Protein AF-A0AAI9IHD7-F1 (afdb_monomer_lite)

Radius of gyration: 16.45 Å; chains: 1; bounding box: 39×25×39 Å

pLDDT: mean 89.66, std 8.01, range [56.34, 97.69]

Organism: NCBI:txid864073

Sequence (77 aa):
MQLGLGMAMVAVPDILAGLESAELVRVLPRWWADAGAISLYYASRHLLPAKTRFFIDFLIEAFKREDYARRFAGNLG

Structure (mmCIF, N/CA/C/O backbone):
data_AF-A0AAI9IHD7-F1
#
_entry.id   AF-A0AAI9IHD7-F1
#
loop_
_atom_site.group_PDB
_atom_site.id
_atom_site.type_symbol
_atom_site.label_atom_id
_atom_site.label_alt_id
_atom_site.label_comp_id
_atom_site.label_asym_id
_atom_site.label_entity_id
_atom_site.label_seq_id
_atom_site.pdbx_PDB_ins_code
_atom_site.Cartn_x
_atom_site.Cartn_y
_atom_site.Cartn_z
_atom_site.occupancy
_atom_site.B_iso_or_equiv
_atom_site.auth_seq_id
_atom_site.auth_comp_id
_atom_site.auth_asym_id
_atom_site.auth_atom_id
_atom_site.pdbx_PDB_model_num
ATOM 1 N N . MET A 1 1 ? -3.463 15.407 11.607 1.00 57.22 1 MET A N 1
ATOM 2 C CA . MET A 1 1 ? -4.615 15.474 12.531 1.00 57.22 1 MET A CA 1
ATOM 3 C C . MET A 1 1 ? -5.886 15.255 11.733 1.00 57.22 1 MET A C 1
ATOM 5 O O . MET A 1 1 ? -6.140 16.024 10.812 1.00 57.22 1 MET A O 1
ATOM 9 N N . GLN A 1 2 ? -6.648 14.208 12.043 1.00 73.94 2 GLN A N 1
ATOM 10 C CA . GLN A 1 2 ? -8.001 14.034 11.510 1.00 73.94 2 GLN A CA 1
ATOM 11 C C . GLN A 1 2 ? -9.007 14.799 12.370 1.00 73.94 2 GLN A C 1
ATOM 13 O O . GLN A 1 2 ? -8.886 14.840 13.588 1.00 73.94 2 GLN A O 1
ATOM 18 N N . LEU A 1 3 ? -9.989 15.423 11.719 1.00 81.00 3 LEU A N 1
ATOM 19 C CA . LEU A 1 3 ? -10.938 16.353 12.345 1.00 81.00 3 LEU A CA 1
ATOM 20 C C . LEU A 1 3 ? -12.225 15.677 12.857 1.00 81.00 3 LEU A C 1
ATOM 22 O O . LEU A 1 3 ? -13.122 16.365 13.328 1.00 81.00 3 LEU A O 1
ATOM 26 N N . GLY A 1 4 ? -12.352 14.349 12.737 1.00 84.75 4 GLY A N 1
ATOM 27 C CA . GLY A 1 4 ? -13.515 13.604 13.243 1.00 84.75 4 GLY A CA 1
ATOM 28 C C . GLY A 1 4 ? -14.845 13.902 12.534 1.00 84.75 4 GLY A C 1
ATOM 29 O O . GLY A 1 4 ? -15.905 13.715 13.117 1.00 84.75 4 GLY A O 1
ATOM 30 N N . LEU A 1 5 ? -14.808 14.368 11.281 1.00 89.19 5 LEU A N 1
ATOM 31 C CA . LEU A 1 5 ? -15.982 14.873 10.551 1.00 89.19 5 LEU A CA 1
ATOM 32 C C . LEU A 1 5 ? -16.910 13.783 9.979 1.00 89.19 5 LEU A C 1
ATOM 34 O O . LEU A 1 5 ? -17.914 14.110 9.352 1.00 89.19 5 LEU A O 1
ATOM 38 N N . GLY A 1 6 ? -16.587 12.501 10.165 1.00 91.19 6 GLY A N 1
ATOM 39 C CA . GLY A 1 6 ? -17.415 11.385 9.709 1.00 91.19 6 GLY A CA 1
ATOM 40 C C . GLY A 1 6 ? -16.611 10.201 9.177 1.00 91.19 6 GLY A C 1
ATOM 41 O O . GLY A 1 6 ? -15.461 9.987 9.556 1.00 91.19 6 GLY A O 1
ATOM 42 N N . MET A 1 7 ? -17.247 9.427 8.294 1.00 93.50 7 MET A N 1
ATOM 43 C CA . MET A 1 7 ? -16.676 8.245 7.641 1.00 93.50 7 MET A CA 1
ATOM 44 C C . MET A 1 7 ? -16.307 8.563 6.189 1.00 93.50 7 MET A C 1
ATOM 46 O O . MET A 1 7 ? -16.986 9.349 5.531 1.00 93.50 7 MET A O 1
ATOM 50 N N . ALA A 1 8 ? -15.261 7.918 5.675 1.00 93.00 8 ALA A N 1
ATOM 51 C CA . ALA A 1 8 ? -14.827 8.051 4.289 1.00 93.00 8 ALA A CA 1
ATOM 52 C C . ALA A 1 8 ? -14.387 6.695 3.726 1.00 93.00 8 ALA A C 1
ATOM 54 O O . ALA A 1 8 ? -13.961 5.811 4.471 1.00 93.00 8 ALA A O 1
ATOM 55 N N . MET A 1 9 ? -14.466 6.550 2.404 1.00 92.50 9 MET A N 1
ATOM 56 C CA . MET A 1 9 ? -13.856 5.441 1.674 1.00 92.50 9 MET A CA 1
ATOM 57 C C . MET A 1 9 ? -12.539 5.939 1.079 1.00 92.50 9 MET A C 1
ATOM 59 O O . MET A 1 9 ? -12.541 6.851 0.255 1.00 92.50 9 MET A O 1
ATOM 63 N N . VAL A 1 10 ? -11.422 5.383 1.547 1.00 92.25 10 VAL A N 1
ATOM 64 C CA . VAL A 1 10 ? -10.060 5.837 1.226 1.00 92.25 10 VAL A CA 1
ATOM 65 C C . VAL A 1 10 ? -9.190 4.617 0.935 1.00 92.25 10 VAL A C 1
ATOM 67 O O . VAL A 1 10 ? -9.443 3.535 1.469 1.00 92.25 10 VAL A O 1
ATOM 70 N N . ALA A 1 11 ? -8.174 4.774 0.087 1.00 93.00 11 ALA A N 1
ATOM 71 C CA . ALA A 1 11 ? -7.206 3.717 -0.163 1.00 93.00 11 ALA A CA 1
ATOM 72 C C . ALA A 1 11 ? -6.413 3.405 1.120 1.00 93.00 11 ALA A C 1
ATOM 74 O O . ALA A 1 11 ? -5.944 4.308 1.810 1.00 93.00 11 ALA A O 1
ATOM 75 N N . VAL A 1 12 ? -6.238 2.116 1.429 1.00 94.00 12 VAL A N 1
ATOM 76 C CA . VAL A 1 12 ? -5.526 1.659 2.638 1.00 94.00 12 VAL A CA 1
ATOM 77 C C . VAL A 1 12 ? -4.118 2.264 2.784 1.00 94.00 12 VAL A C 1
ATOM 79 O O . VAL A 1 12 ? -3.796 2.670 3.900 1.00 94.00 12 VAL A O 1
ATOM 82 N N . PRO A 1 13 ? -3.289 2.393 1.722 1.00 93.50 13 PRO A N 1
ATOM 83 C CA . PRO A 1 13 ? -1.952 2.979 1.847 1.00 93.50 13 PRO A CA 1
ATOM 84 C C . PRO A 1 13 ? -1.942 4.391 2.443 1.00 93.50 13 PRO A C 1
ATOM 86 O O . PRO A 1 13 ? -1.032 4.721 3.199 1.00 93.50 13 PRO A O 1
ATOM 89 N N . ASP A 1 14 ? -2.968 5.197 2.159 1.00 93.25 14 ASP A N 1
ATOM 90 C CA . ASP A 1 14 ? -3.039 6.596 2.597 1.00 93.25 14 ASP A CA 1
ATOM 91 C C . ASP A 1 14 ? -3.371 6.729 4.090 1.00 93.25 14 ASP A C 1
ATOM 93 O O . ASP A 1 14 ? -3.098 7.759 4.706 1.00 93.25 14 ASP A O 1
ATOM 97 N N . ILE A 1 15 ? -3.971 5.690 4.682 1.00 93.69 15 ILE A N 1
ATOM 98 C CA . ILE A 1 15 ? -4.466 5.697 6.065 1.00 93.69 15 ILE A CA 1
ATOM 99 C C . ILE A 1 15 ? -3.847 4.604 6.942 1.00 93.69 15 ILE A C 1
ATOM 101 O O . ILE A 1 15 ? -4.258 4.447 8.092 1.00 93.69 15 ILE A O 1
ATOM 105 N N . LEU A 1 16 ? -2.867 3.851 6.428 1.00 93.50 16 LEU A N 1
ATOM 106 C CA . LEU A 1 16 ? -2.315 2.675 7.105 1.00 93.50 16 LEU A CA 1
ATOM 107 C C . LEU A 1 16 ? -1.813 3.007 8.515 1.00 93.50 16 LEU A C 1
ATOM 109 O O . LEU A 1 16 ? -2.162 2.311 9.461 1.00 93.50 16 LEU A O 1
ATOM 113 N N . ALA A 1 17 ? -1.071 4.107 8.670 1.00 93.12 17 ALA A N 1
ATOM 114 C CA . ALA A 1 17 ? -0.556 4.529 9.971 1.00 93.12 17 ALA A CA 1
ATOM 115 C C . ALA A 1 17 ? -1.677 4.820 10.985 1.00 93.12 17 ALA A C 1
ATOM 117 O O . ALA A 1 17 ? -1.550 4.463 12.150 1.00 93.12 17 ALA A O 1
ATOM 118 N N . GLY A 1 18 ? -2.787 5.422 10.540 1.00 93.38 18 GLY A N 1
ATOM 119 C CA . GLY A 1 18 ? -3.945 5.690 11.396 1.00 93.38 18 GLY A CA 1
ATOM 120 C C . GLY A 1 18 ? -4.703 4.419 11.787 1.00 93.38 18 GLY A C 1
ATOM 121 O O . GLY A 1 18 ? -5.224 4.331 12.895 1.00 93.38 18 GLY A O 1
ATOM 122 N N . LEU A 1 19 ? -4.743 3.415 10.902 1.00 92.25 19 LEU A N 1
ATOM 123 C CA . LEU A 1 19 ? -5.292 2.095 11.229 1.00 92.25 19 LEU A CA 1
ATOM 124 C C . LEU A 1 19 ? -4.392 1.343 12.222 1.00 92.25 19 LEU A C 1
ATOM 126 O O . LEU A 1 19 ? -4.896 0.721 13.151 1.00 92.25 19 LEU A O 1
ATOM 130 N N . GLU 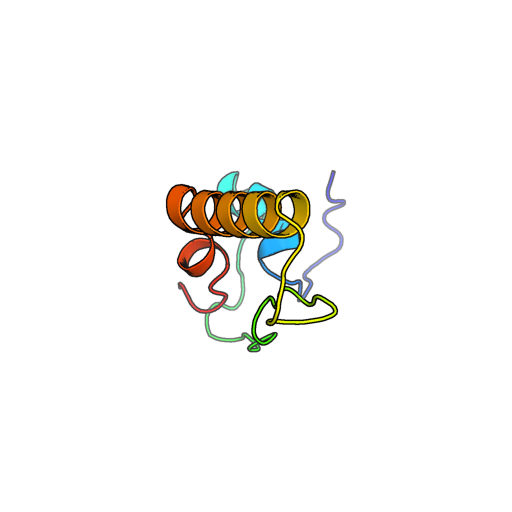A 1 20 ? -3.069 1.420 12.052 1.00 92.19 20 GLU A N 1
ATOM 131 C CA . GLU A 1 20 ? -2.087 0.772 12.935 1.00 92.19 20 GLU A CA 1
ATOM 132 C C . GLU A 1 20 ? -2.037 1.409 14.331 1.00 92.19 20 GLU A C 1
ATOM 134 O O . GLU A 1 20 ? -1.861 0.698 15.320 1.00 92.19 20 GLU A O 1
ATOM 139 N N . SER A 1 21 ? -2.236 2.727 14.432 1.00 93.62 21 SER A N 1
ATOM 140 C CA . SER A 1 21 ? -2.305 3.448 15.710 1.00 93.62 21 SER A CA 1
ATOM 141 C C . SER A 1 21 ? -3.685 3.418 16.375 1.00 93.62 21 SER A C 1
ATOM 143 O O . SER A 1 21 ? -3.832 3.938 17.480 1.00 93.62 21 SER A O 1
ATOM 145 N N . ALA A 1 22 ? -4.692 2.831 15.718 1.00 91.56 22 ALA A N 1
ATOM 146 C CA . ALA A 1 22 ? -6.101 2.866 16.118 1.00 91.56 22 ALA A CA 1
ATOM 147 C C . ALA A 1 22 ? -6.721 4.280 16.216 1.00 91.56 22 ALA A C 1
ATOM 149 O O . ALA A 1 22 ? -7.807 4.439 16.775 1.00 91.56 22 ALA A O 1
ATOM 150 N N . GLU A 1 23 ? -6.089 5.302 15.627 1.00 93.44 23 GLU A N 1
ATOM 151 C CA . GLU A 1 23 ? -6.730 6.609 15.400 1.00 93.44 23 GLU A CA 1
ATOM 152 C C . GLU A 1 23 ? -7.866 6.512 14.368 1.00 93.44 23 GLU A C 1
ATOM 154 O O . GLU A 1 23 ? -8.802 7.315 14.379 1.00 93.44 23 GLU A O 1
ATOM 159 N N . LEU A 1 24 ? -7.800 5.504 13.494 1.00 93.31 24 LEU A N 1
ATOM 160 C CA . LEU A 1 24 ? -8.852 5.127 12.564 1.00 93.31 24 LEU A CA 1
ATOM 161 C C . LEU A 1 24 ? -9.325 3.704 12.802 1.00 93.31 24 LEU A C 1
ATOM 163 O O . LEU A 1 24 ? -8.545 2.803 13.095 1.00 93.31 24 LEU A O 1
ATOM 167 N N . VAL A 1 25 ? -10.622 3.492 12.588 1.00 92.88 25 VAL A N 1
ATOM 168 C CA . VAL A 1 25 ? -11.259 2.183 12.718 1.00 92.88 25 VAL A CA 1
ATOM 169 C C . VAL A 1 25 ? -12.033 1.858 11.451 1.00 92.88 25 VAL A C 1
ATOM 171 O O . VAL A 1 25 ? -12.747 2.693 10.891 1.00 92.88 25 VAL A O 1
ATOM 174 N N . ARG A 1 26 ? -11.918 0.605 11.007 1.00 91.56 26 ARG A N 1
ATOM 175 C CA . ARG A 1 26 ? -12.704 0.076 9.898 1.00 91.56 26 ARG A CA 1
ATOM 176 C C . ARG A 1 26 ? -14.117 -0.274 10.363 1.00 91.56 26 ARG A C 1
ATOM 178 O O . ARG A 1 26 ? -14.307 -1.168 11.175 1.00 91.56 26 ARG A O 1
ATOM 185 N N . VAL A 1 27 ? -15.109 0.402 9.793 1.00 92.69 27 VAL A N 1
ATOM 186 C CA . VAL A 1 27 ? -16.517 0.317 10.227 1.00 92.69 27 VAL A CA 1
ATOM 187 C C . VAL A 1 27 ? -17.385 -0.649 9.407 1.00 92.69 27 VAL A C 1
ATOM 189 O O . VAL A 1 27 ? -18.396 -1.133 9.904 1.00 92.69 27 VAL A O 1
ATOM 192 N N . LEU A 1 28 ? -17.000 -0.970 8.166 1.00 91.69 28 LEU A N 1
ATOM 193 C CA . LEU A 1 28 ? -17.745 -1.870 7.272 1.00 91.69 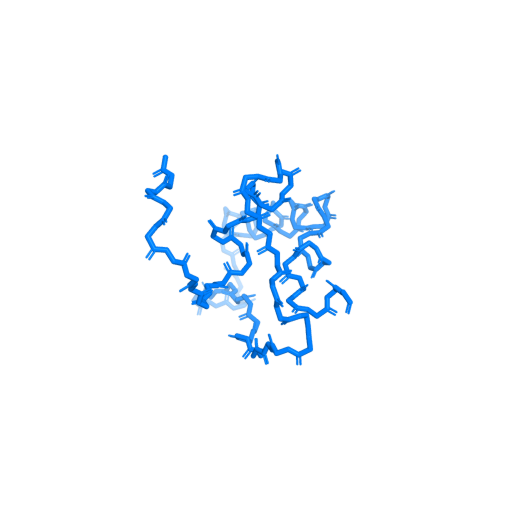28 LEU A CA 1
ATOM 194 C C . LEU A 1 28 ? -16.791 -2.886 6.609 1.00 91.69 28 LEU A C 1
ATOM 196 O O . LEU A 1 28 ? -16.424 -2.720 5.447 1.00 91.69 28 LEU A O 1
ATOM 200 N N . PRO A 1 29 ? -16.354 -3.948 7.312 1.00 88.88 29 PRO A N 1
ATOM 201 C CA . PRO A 1 29 ? -15.298 -4.844 6.824 1.00 88.88 29 PRO A CA 1
ATOM 202 C C . PRO A 1 29 ? -15.660 -5.596 5.538 1.00 88.88 29 PRO A C 1
ATOM 204 O O . PRO A 1 29 ? -14.809 -5.830 4.687 1.00 88.88 29 PRO A O 1
ATOM 207 N N . ARG A 1 30 ? -16.947 -5.891 5.335 1.00 90.69 30 ARG A N 1
ATOM 208 C CA . ARG A 1 30 ? -17.434 -6.581 4.130 1.00 90.69 30 ARG A CA 1
ATOM 209 C C . ARG A 1 30 ? -17.660 -5.661 2.929 1.00 90.69 30 ARG A C 1
ATOM 211 O O . ARG A 1 30 ? -17.958 -6.157 1.850 1.00 90.69 30 ARG A O 1
ATOM 218 N N . TRP A 1 31 ? -17.550 -4.346 3.114 1.00 90.50 31 TRP A N 1
ATOM 219 C CA . TRP A 1 31 ? -17.681 -3.364 2.043 1.00 90.50 31 TRP A CA 1
ATOM 220 C C . TRP A 1 31 ? -16.305 -2.812 1.697 1.00 90.50 31 TRP A C 1
ATOM 222 O O . TRP A 1 31 ? -15.691 -2.077 2.470 1.00 90.50 31 TRP A O 1
ATOM 232 N N . TRP A 1 32 ? -15.811 -3.211 0.533 1.00 91.81 32 TRP A N 1
ATOM 233 C CA . TRP A 1 32 ? -14.547 -2.760 -0.029 1.00 91.81 32 TRP A CA 1
ATOM 234 C C . TRP A 1 32 ? -14.624 -2.803 -1.552 1.00 91.81 32 TRP A C 1
ATOM 236 O O . TRP A 1 32 ? -15.469 -3.492 -2.125 1.00 91.81 32 TRP A O 1
ATOM 246 N N . ALA A 1 33 ? -13.735 -2.056 -2.192 1.00 91.50 33 ALA A N 1
ATOM 247 C CA . ALA A 1 33 ? -13.520 -2.112 -3.625 1.00 91.50 33 ALA A CA 1
ATOM 248 C C . ALA A 1 33 ? -12.056 -2.461 -3.881 1.00 91.50 33 ALA A C 1
ATOM 250 O O . ALA A 1 33 ? -11.169 -1.987 -3.167 1.00 91.50 33 ALA A O 1
ATOM 251 N N . ASP A 1 34 ? -11.814 -3.294 -4.888 1.00 89.62 34 ASP A N 1
ATOM 252 C CA . ASP A 1 34 ? -10.466 -3.494 -5.399 1.00 89.62 34 ASP A CA 1
ATOM 253 C C . ASP A 1 34 ? -10.046 -2.233 -6.164 1.00 89.62 34 ASP A C 1
ATOM 255 O O . ASP A 1 34 ? -10.650 -1.883 -7.179 1.00 89.62 34 ASP A O 1
ATOM 259 N N . ALA A 1 35 ? -9.032 -1.533 -5.655 1.00 88.88 35 ALA A N 1
ATOM 260 C CA . ALA A 1 35 ? -8.455 -0.363 -6.31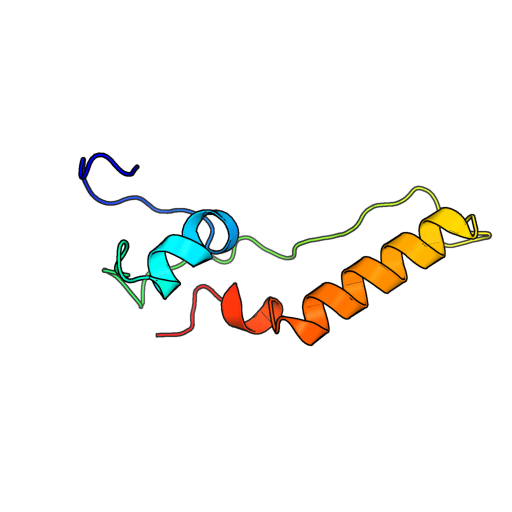5 1.00 88.88 35 ALA A CA 1
ATOM 261 C C . ALA A 1 35 ? -7.488 -0.745 -7.454 1.00 88.88 35 ALA A C 1
ATOM 263 O O . ALA A 1 35 ? -6.975 0.133 -8.150 1.00 88.88 35 ALA A O 1
ATOM 264 N N . GLY A 1 36 ? -7.247 -2.044 -7.657 1.00 89.81 36 GLY A N 1
ATOM 265 C CA . GLY A 1 36 ? -6.306 -2.581 -8.625 1.00 89.81 36 GLY A CA 1
ATOM 266 C C . GLY A 1 36 ? -4.870 -2.633 -8.103 1.00 89.81 36 GLY A C 1
ATOM 267 O O . GLY A 1 36 ? -4.570 -2.376 -6.936 1.00 89.81 36 GLY A O 1
ATOM 268 N N . ALA A 1 37 ? -3.952 -2.990 -9.001 1.00 90.31 37 ALA A N 1
ATOM 269 C CA . ALA A 1 37 ? -2.542 -3.150 -8.672 1.00 90.31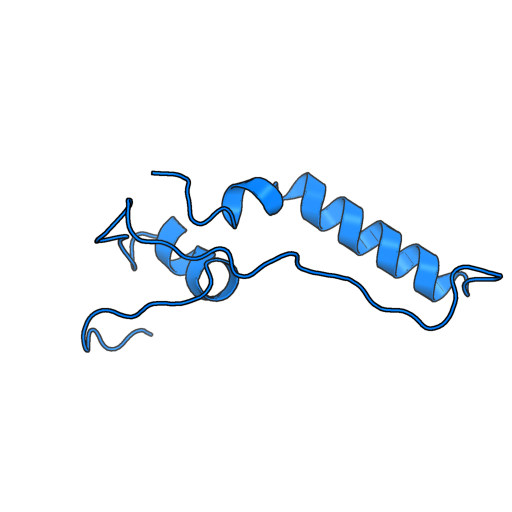 37 ALA A CA 1
ATOM 270 C C . ALA A 1 37 ? -1.785 -1.813 -8.662 1.00 90.31 37 ALA A C 1
ATOM 272 O O . ALA A 1 37 ? -1.871 -1.023 -9.606 1.00 90.31 37 ALA A O 1
ATOM 273 N N . ILE A 1 38 ? -0.926 -1.621 -7.657 1.00 89.81 38 ILE A N 1
ATOM 274 C CA . ILE A 1 38 ? 0.121 -0.594 -7.703 1.00 89.81 38 ILE A CA 1
ATOM 275 C C . ILE A 1 38 ? 1.174 -1.052 -8.718 1.00 89.81 38 ILE A C 1
ATOM 277 O O . ILE A 1 38 ? 1.812 -2.088 -8.536 1.00 89.81 38 ILE A O 1
ATOM 281 N N . SER A 1 39 ? 1.348 -0.284 -9.793 1.00 91.50 39 SER A N 1
ATOM 282 C CA . SER A 1 39 ? 2.200 -0.655 -10.927 1.00 91.50 39 SER A CA 1
ATOM 283 C C . SER A 1 39 ? 3.352 0.330 -11.102 1.00 91.50 39 SER A C 1
ATOM 285 O O . SER A 1 39 ? 3.158 1.543 -11.042 1.00 91.50 39 SER A O 1
ATOM 287 N N . LEU A 1 40 ? 4.554 -0.185 -11.369 1.00 91.69 40 LEU A N 1
ATOM 288 C CA . LEU A 1 40 ? 5.732 0.626 -11.675 1.00 91.69 40 LEU A CA 1
ATOM 289 C C . LEU A 1 40 ? 5.932 0.701 -13.192 1.00 91.69 40 LEU A C 1
ATOM 291 O O . LEU A 1 40 ? 6.203 -0.313 -13.834 1.00 91.69 40 LEU A O 1
ATOM 295 N N . TYR A 1 41 ? 5.811 1.901 -13.760 1.00 91.44 41 TYR A N 1
ATOM 296 C CA . TYR A 1 41 ? 5.943 2.124 -15.199 1.00 91.44 41 TYR A CA 1
ATOM 297 C C . TYR A 1 41 ? 7.308 2.719 -15.559 1.00 91.44 41 TYR A C 1
ATOM 299 O O . TYR A 1 41 ? 7.787 3.649 -14.910 1.00 91.44 41 TYR A O 1
ATOM 307 N N . TYR A 1 42 ? 7.937 2.193 -16.610 1.00 89.75 42 TYR A N 1
ATOM 308 C CA . TYR A 1 42 ? 9.227 2.658 -17.120 1.00 89.75 42 TYR A CA 1
ATOM 309 C C . TYR A 1 42 ? 9.336 2.411 -18.632 1.00 89.75 42 TYR A C 1
ATOM 311 O O . TYR A 1 42 ? 8.670 1.540 -19.184 1.00 89.75 42 TYR A O 1
ATOM 319 N N . ALA A 1 43 ? 10.181 3.195 -19.309 1.00 84.06 43 ALA A N 1
ATOM 320 C CA . ALA A 1 43 ? 10.152 3.345 -20.768 1.00 84.06 43 ALA A CA 1
ATOM 321 C C . ALA A 1 43 ? 10.476 2.073 -21.580 1.00 84.06 43 ALA A C 1
ATOM 323 O O . ALA A 1 43 ? 9.956 1.910 -22.679 1.00 84.06 43 ALA A O 1
ATOM 324 N N . SER A 1 44 ? 11.346 1.182 -21.091 1.00 78.62 44 SER A N 1
ATOM 325 C CA . SER A 1 44 ? 11.725 -0.037 -21.817 1.00 78.62 44 SER A CA 1
ATOM 326 C C . SER A 1 44 ? 12.187 -1.142 -20.874 1.00 78.62 44 SER A C 1
ATOM 328 O O . SER A 1 44 ? 12.934 -0.888 -19.934 1.00 78.62 44 SER A O 1
ATOM 330 N N . ARG A 1 45 ? 11.803 -2.388 -21.182 1.00 73.88 45 ARG A N 1
ATOM 331 C CA . ARG A 1 45 ? 12.335 -3.609 -20.547 1.00 73.88 45 ARG A CA 1
ATOM 332 C C . ARG A 1 45 ? 13.678 -4.072 -21.129 1.00 73.88 45 ARG A C 1
ATOM 334 O O . ARG A 1 45 ? 14.322 -4.951 -20.566 1.00 73.88 45 ARG A O 1
ATOM 341 N N . HIS A 1 46 ? 14.095 -3.499 -22.257 1.00 78.31 46 HIS A N 1
ATOM 342 C CA . HIS A 1 46 ? 15.372 -3.778 -22.911 1.00 78.31 46 HIS A CA 1
ATOM 343 C C . HIS A 1 46 ? 16.383 -2.680 -22.580 1.00 78.31 46 HIS A C 1
ATOM 345 O O . HIS A 1 46 ? 16.049 -1.500 -22.676 1.00 78.31 46 HIS A O 1
ATOM 351 N N . LEU A 1 47 ? 17.611 -3.080 -22.224 1.00 81.94 47 LEU A N 1
ATOM 352 C CA . LEU A 1 47 ? 18.722 -2.174 -21.895 1.00 81.94 47 LEU A CA 1
ATOM 353 C C . LEU A 1 47 ? 18.364 -1.145 -20.807 1.00 81.94 47 LEU A C 1
ATOM 355 O O . LEU A 1 47 ? 18.684 0.036 -20.924 1.00 81.94 47 LEU A O 1
ATOM 359 N N . LEU A 1 48 ? 17.692 -1.595 -19.741 1.00 87.69 48 LEU A N 1
ATOM 360 C CA . LEU A 1 48 ? 17.375 -0.747 -18.592 1.00 87.69 48 LEU A CA 1
ATOM 361 C C . LEU A 1 48 ? 18.653 -0.107 -18.028 1.00 87.69 48 LEU A C 1
ATOM 363 O O . LEU A 1 48 ? 19.579 -0.841 -17.662 1.00 87.69 48 LEU A O 1
ATOM 367 N N . PRO A 1 49 ? 18.707 1.232 -17.892 1.00 91.25 49 PRO A N 1
ATOM 368 C CA . PRO A 1 49 ? 19.815 1.891 -17.220 1.00 91.25 49 PRO A CA 1
ATOM 369 C C . PRO A 1 49 ? 20.025 1.302 -15.823 1.00 91.25 49 PRO A C 1
ATOM 371 O O . PRO A 1 49 ? 19.063 1.082 -15.082 1.00 91.25 49 PRO A O 1
ATOM 374 N N . ALA A 1 50 ? 21.285 1.092 -15.435 1.00 93.00 50 ALA A N 1
ATOM 375 C CA . ALA A 1 50 ? 21.631 0.456 -14.161 1.00 93.00 50 ALA A CA 1
ATOM 376 C C . ALA A 1 50 ? 20.969 1.144 -12.954 1.00 93.00 50 ALA A C 1
ATOM 378 O O . ALA A 1 50 ? 20.468 0.476 -12.054 1.00 93.00 50 ALA A O 1
ATOM 379 N N . LYS A 1 51 ? 20.888 2.481 -12.976 1.00 92.62 51 LYS A N 1
ATOM 380 C CA . LYS A 1 51 ? 20.232 3.271 -11.925 1.00 92.62 51 LYS A CA 1
ATOM 381 C C . LYS A 1 51 ? 18.737 2.959 -11.801 1.00 92.62 51 LYS A C 1
ATOM 383 O O . LYS A 1 51 ? 18.236 2.827 -10.690 1.00 92.62 51 LYS A O 1
ATOM 388 N N . THR A 1 52 ? 18.031 2.821 -12.925 1.00 93.44 52 THR A N 1
ATOM 389 C CA . THR A 1 52 ? 16.603 2.477 -12.935 1.00 93.44 52 THR A CA 1
ATOM 390 C C . THR A 1 52 ? 16.390 1.063 -12.417 1.00 93.44 52 THR A C 1
ATOM 392 O O . THR A 1 52 ? 15.522 0.860 -11.576 1.00 93.44 52 THR A O 1
ATOM 395 N N . ARG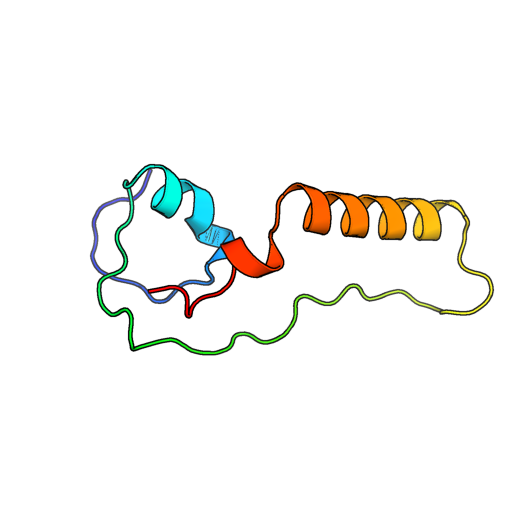 A 1 53 ? 17.216 0.103 -12.852 1.00 92.50 53 ARG A N 1
ATOM 396 C CA . ARG A 1 53 ? 17.149 -1.274 -12.349 1.00 92.50 53 ARG A CA 1
ATOM 397 C C . ARG A 1 53 ? 17.349 -1.332 -10.835 1.00 92.50 53 ARG A C 1
ATOM 399 O O . ARG A 1 53 ? 16.513 -1.893 -10.143 1.00 92.50 53 ARG A O 1
ATOM 406 N N . PHE A 1 54 ? 18.395 -0.681 -10.328 1.00 95.44 54 PHE A N 1
ATOM 407 C CA . PHE A 1 54 ? 18.669 -0.640 -8.892 1.00 95.44 54 PHE A CA 1
ATOM 408 C C . PHE A 1 54 ? 17.508 -0.030 -8.094 1.00 95.44 54 PHE A C 1
ATOM 410 O O . PHE A 1 54 ? 17.154 -0.531 -7.033 1.00 95.44 54 PHE A O 1
ATOM 417 N N . PHE A 1 55 ? 16.882 1.030 -8.612 1.00 95.12 55 PHE A N 1
ATOM 418 C CA . PHE A 1 55 ? 15.714 1.633 -7.973 1.00 95.12 55 PHE A CA 1
ATOM 419 C C . PHE A 1 55 ? 14.494 0.699 -7.961 1.00 95.12 55 PHE A C 1
ATOM 421 O O . PHE A 1 55 ? 13.819 0.599 -6.939 1.00 95.12 55 PHE A O 1
ATOM 428 N N . ILE A 1 56 ? 14.229 -0.006 -9.067 1.00 94.94 56 ILE A N 1
ATOM 429 C CA . ILE A 1 56 ? 13.165 -1.021 -9.140 1.00 94.94 56 ILE A CA 1
ATOM 430 C C . ILE A 1 56 ? 13.414 -2.118 -8.098 1.00 94.94 56 ILE A C 1
ATOM 432 O O . ILE A 1 56 ? 12.516 -2.430 -7.318 1.00 94.94 56 ILE A O 1
ATOM 436 N N . ASP A 1 57 ? 14.633 -2.659 -8.054 1.00 95.50 57 ASP A N 1
ATOM 437 C CA . ASP A 1 57 ? 15.011 -3.718 -7.115 1.00 95.50 57 ASP A CA 1
ATOM 438 C C . ASP A 1 57 ? 14.850 -3.242 -5.660 1.00 95.50 57 ASP A C 1
ATOM 440 O O . ASP A 1 57 ? 14.250 -3.933 -4.838 1.00 95.50 57 ASP A O 1
ATOM 444 N N . PHE A 1 58 ? 15.291 -2.017 -5.355 1.00 96.94 58 PHE A N 1
ATOM 445 C CA . PHE A 1 58 ? 15.104 -1.394 -4.043 1.00 96.94 58 PHE A CA 1
ATOM 446 C C . PHE A 1 58 ? 13.624 -1.298 -3.635 1.00 96.94 58 PHE A C 1
ATOM 448 O O . PHE A 1 58 ? 13.278 -1.642 -2.503 1.00 96.94 58 PHE A O 1
ATOM 455 N N . LEU A 1 59 ? 12.745 -0.854 -4.540 1.00 96.31 59 LEU A N 1
ATOM 456 C CA . LEU A 1 59 ? 11.308 -0.756 -4.263 1.00 96.31 59 LEU A CA 1
ATOM 457 C C . LEU A 1 59 ? 10.680 -2.130 -4.015 1.00 96.31 59 LEU A C 1
ATOM 459 O O . LEU A 1 59 ? 9.901 -2.281 -3.074 1.00 96.31 59 LEU A O 1
ATOM 463 N N . ILE A 1 60 ? 11.030 -3.128 -4.828 1.00 95.50 60 ILE A N 1
ATOM 464 C CA . ILE A 1 60 ? 10.530 -4.499 -4.673 1.00 95.50 60 ILE A CA 1
ATOM 465 C C . ILE A 1 60 ? 10.939 -5.063 -3.309 1.00 95.50 60 ILE A C 1
ATOM 467 O O . ILE A 1 60 ? 10.099 -5.614 -2.596 1.00 95.50 60 ILE A O 1
ATOM 471 N N . GLU A 1 61 ? 12.203 -4.901 -2.921 1.00 97.56 61 GLU A N 1
ATOM 472 C CA . GLU A 1 61 ? 12.687 -5.386 -1.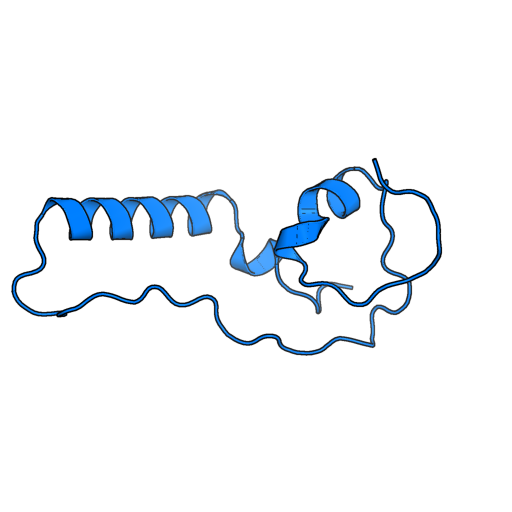627 1.00 97.56 61 GLU A CA 1
ATOM 473 C C . GLU A 1 61 ? 12.043 -4.646 -0.451 1.00 97.56 61 GLU A C 1
ATOM 475 O O . GLU A 1 61 ? 11.704 -5.275 0.551 1.00 97.56 61 GLU A O 1
ATOM 480 N N . ALA A 1 62 ? 11.780 -3.342 -0.575 1.00 96.44 62 ALA A N 1
ATOM 481 C CA . ALA A 1 62 ? 11.014 -2.614 0.432 1.00 96.44 62 ALA A CA 1
ATOM 482 C C . ALA A 1 62 ? 9.581 -3.161 0.567 1.00 96.44 62 ALA A C 1
ATOM 484 O O . ALA A 1 62 ? 9.138 -3.431 1.680 1.00 96.44 62 ALA A O 1
ATOM 485 N N . PHE A 1 63 ? 8.875 -3.395 -0.544 1.00 95.44 63 PHE A N 1
ATOM 486 C CA . PHE A 1 63 ? 7.511 -3.941 -0.514 1.00 95.44 63 PHE A CA 1
ATOM 487 C C . PHE A 1 63 ? 7.431 -5.332 0.117 1.00 95.44 63 PHE A C 1
ATOM 489 O O . PHE A 1 63 ? 6.477 -5.616 0.843 1.00 95.44 63 PHE A O 1
ATOM 496 N N . LYS A 1 64 ? 8.434 -6.180 -0.134 1.00 95.94 64 LYS A N 1
ATOM 497 C CA . LYS A 1 64 ? 8.542 -7.501 0.496 1.00 95.94 64 LYS A CA 1
ATOM 498 C C . LYS A 1 64 ? 8.847 -7.396 1.984 1.00 95.94 64 LYS A C 1
ATOM 500 O O . LYS A 1 64 ? 8.164 -8.031 2.779 1.00 95.94 64 LYS A O 1
ATOM 505 N N . ARG A 1 65 ? 9.859 -6.604 2.359 1.00 97.69 65 ARG A N 1
ATOM 506 C CA . ARG A 1 65 ? 10.301 -6.464 3.754 1.00 97.69 65 ARG A CA 1
ATOM 507 C C . ARG A 1 65 ? 9.176 -5.967 4.656 1.00 97.69 65 ARG A C 1
ATOM 509 O O . ARG A 1 65 ? 9.026 -6.461 5.766 1.00 97.69 65 ARG A O 1
ATOM 516 N N . GLU A 1 66 ? 8.403 -5.004 4.171 1.00 95.62 66 GLU A N 1
ATOM 517 C CA . GLU A 1 66 ? 7.318 -4.384 4.934 1.00 95.62 66 GLU A CA 1
ATOM 518 C C . GLU A 1 66 ? 5.986 -5.137 4.812 1.00 95.62 66 GLU A C 1
ATOM 520 O O . GLU A 1 66 ? 5.010 -4.733 5.444 1.00 95.62 66 GLU A O 1
ATOM 525 N N . ASP A 1 67 ? 5.931 -6.199 3.997 1.00 94.69 67 ASP A N 1
ATOM 526 C CA . ASP A 1 67 ? 4.729 -6.983 3.692 1.00 94.69 67 ASP A CA 1
ATOM 527 C C . ASP A 1 67 ? 3.540 -6.103 3.250 1.00 94.69 67 ASP A C 1
ATOM 529 O O . ASP A 1 67 ? 2.389 -6.264 3.674 1.00 94.69 67 ASP A O 1
ATOM 533 N N . TYR A 1 68 ? 3.826 -5.116 2.391 1.00 93.69 68 TYR A N 1
ATOM 534 C CA . TYR A 1 68 ? 2.830 -4.129 1.969 1.00 93.69 68 TYR A CA 1
ATOM 535 C C . TYR A 1 68 ? 1.686 -4.742 1.165 1.00 93.69 68 TYR A C 1
ATOM 537 O O . TYR A 1 68 ? 0.567 -4.249 1.247 1.00 93.69 68 TYR A O 1
ATOM 545 N N . ALA A 1 69 ? 1.919 -5.843 0.445 1.00 91.06 69 ALA A N 1
ATOM 546 C CA . ALA A 1 69 ? 0.852 -6.551 -0.261 1.00 91.06 69 ALA A CA 1
ATOM 547 C C . ALA A 1 69 ? -0.258 -6.997 0.702 1.00 91.06 69 ALA A C 1
ATOM 549 O O . ALA A 1 69 ? -1.439 -6.803 0.417 1.00 91.06 69 ALA A O 1
ATOM 550 N N . ARG A 1 70 ? 0.118 -7.534 1.870 1.00 91.56 70 ARG A N 1
ATOM 551 C CA . ARG A 1 70 ? -0.840 -7.886 2.915 1.00 91.56 70 ARG A CA 1
ATOM 552 C C . ARG A 1 70 ? -1.353 -6.640 3.628 1.00 91.56 70 ARG A C 1
ATOM 554 O O . ARG A 1 70 ? -2.557 -6.481 3.751 1.00 91.56 70 ARG A O 1
ATOM 561 N N . ARG A 1 71 ? -0.489 -5.725 4.076 1.00 92.56 71 ARG A N 1
ATOM 562 C CA . ARG A 1 71 ? -0.925 -4.540 4.853 1.00 92.56 71 ARG A CA 1
ATOM 563 C C . ARG A 1 71 ? -1.859 -3.606 4.080 1.00 92.56 71 ARG A C 1
ATOM 565 O O . ARG A 1 71 ? -2.698 -2.958 4.692 1.00 92.56 71 ARG A O 1
ATOM 572 N N . PHE A 1 72 ? -1.748 -3.552 2.755 1.00 92.56 72 PHE A N 1
ATOM 573 C CA . PHE A 1 72 ? -2.643 -2.770 1.898 1.00 92.56 72 PHE A CA 1
ATOM 574 C C . PHE A 1 72 ? -3.907 -3.526 1.487 1.00 92.56 72 PHE A C 1
ATOM 576 O O . PHE A 1 72 ? -4.791 -2.929 0.871 1.00 92.56 72 PHE A O 1
ATOM 583 N N . ALA A 1 73 ? -4.016 -4.818 1.806 1.00 88.00 73 ALA A N 1
ATOM 584 C CA . ALA A 1 73 ? -5.167 -5.611 1.424 1.00 88.00 73 ALA A CA 1
ATOM 585 C C . ALA A 1 73 ? -6.418 -5.111 2.157 1.00 88.00 73 ALA A C 1
ATOM 587 O O . ALA A 1 73 ? -6.653 -5.374 3.338 1.00 88.00 73 ALA A O 1
ATOM 588 N N . GLY A 1 74 ? -7.266 -4.409 1.406 1.00 79.38 74 GLY A N 1
ATOM 589 C CA . GLY A 1 74 ? -8.540 -3.872 1.871 1.00 79.38 74 GLY A CA 1
ATOM 590 C C . GLY A 1 74 ? -9.586 -4.936 2.197 1.00 79.38 74 GLY A C 1
ATOM 591 O O . GLY A 1 74 ? -10.727 -4.584 2.453 1.00 79.38 74 GLY A O 1
ATOM 592 N N . ASN A 1 75 ? -9.252 -6.224 2.215 1.00 76.31 75 ASN A N 1
ATOM 593 C CA . ASN A 1 75 ? -10.164 -7.326 2.537 1.00 76.31 75 ASN A CA 1
ATOM 594 C C . ASN A 1 75 ? -9.776 -8.088 3.815 1.00 76.31 75 ASN A C 1
ATOM 596 O O . ASN A 1 75 ? -10.451 -9.050 4.165 1.00 76.31 75 ASN A O 1
ATOM 600 N N . LEU A 1 76 ? -8.706 -7.684 4.504 1.00 64.44 76 LEU A N 1
ATOM 601 C CA . LEU A 1 76 ? -8.321 -8.302 5.767 1.00 64.44 76 LEU A CA 1
ATOM 602 C C . LEU A 1 76 ? -9.262 -7.790 6.863 1.00 64.44 76 LEU A C 1
ATOM 604 O O . LEU A 1 76 ? -9.173 -6.630 7.273 1.00 64.44 76 LEU A O 1
ATOM 608 N N . GLY A 1 77 ? -10.212 -8.633 7.266 1.00 56.34 77 GLY A N 1
ATOM 609 C CA . GLY A 1 77 ? -11.227 -8.337 8.279 1.00 56.34 77 GLY A CA 1
ATOM 610 C C . GLY A 1 77 ? -12.403 -9.295 8.226 1.00 56.34 77 GLY A C 1
ATOM 611 O O . GLY A 1 77 ? -12.959 -9.473 7.121 1.00 56.34 77 GLY A O 1
#

Secondary structure (DSSP, 8-state):
-----------HHHHHHHHHTTSS--S-TT------------S-SSS--HHHHHHHHHHHHHHHHTTHHHHT-TT--

Foldseek 3Di:
DDPPPDDDQDQLVVCLVCVVVVVDDDDCLPDDDDPDDDDDDDDDPPPPDPVRVVVVVVVVVVCVVVVVVVSRPSNPD